Protein AF-A0A662GJH2-F1 (afdb_monomer_lite)

Radius of gyration: 16.01 Å; chains: 1; bounding box: 39×35×51 Å

Foldseek 3Di:
DDDDPPWDWDWDADPDDLRAIWIWTDDDPNPDIDIDGADFRFPLWDWDQAPNWIKIKWKGFQDSVPVVVCVVPDAQQVTIFIFIFTDDPRYTHTPDTDPATHPKTNKDWDADDNFKIKIKIKHQNPPPDDDPDRDIDIDIDIDGHD

Structure (mmCIF, N/CA/C/O backbone):
data_AF-A0A662GJH2-F1
#
_entry.id   AF-A0A662GJH2-F1
#
loop_
_atom_site.group_PDB
_atom_site.id
_atom_site.type_symbol
_atom_site.label_atom_id
_atom_site.label_alt_id
_atom_site.label_comp_id
_atom_site.label_asym_id
_atom_site.label_entity_id
_atom_site.label_seq_id
_atom_site.pdbx_PDB_ins_code
_atom_site.Cartn_x
_atom_site.Cartn_y
_atom_site.Cartn_z
_atom_site.occupancy
_atom_site.B_iso_or_equiv
_atom_site.auth_seq_id
_atom_site.auth_comp_id
_atom_site.auth_asym_id
_atom_site.auth_atom_id
_atom_site.pdbx_PDB_model_num
ATOM 1 N N . LEU A 1 1 ? -5.639 7.676 5.563 1.00 88.00 1 LEU A N 1
ATOM 2 C CA . LEU A 1 1 ? -6.007 7.800 6.995 1.00 88.00 1 LEU A CA 1
ATOM 3 C C . LEU A 1 1 ? -6.919 6.639 7.341 1.00 88.00 1 LEU A C 1
ATOM 5 O O . LEU A 1 1 ? -7.713 6.259 6.494 1.00 88.00 1 LEU A O 1
ATOM 9 N N . LEU A 1 2 ? -6.813 6.098 8.548 1.00 92.62 2 LEU A N 1
ATOM 10 C CA . LEU A 1 2 ? -7.772 5.162 9.120 1.00 92.62 2 LEU A CA 1
ATOM 11 C C . LEU A 1 2 ? -8.349 5.824 10.371 1.00 92.62 2 LEU A C 1
ATOM 13 O O . LEU A 1 2 ? -7.590 6.195 11.269 1.00 92.62 2 LEU A O 1
ATOM 17 N N . ILE A 1 3 ? -9.663 6.017 10.385 1.00 91.06 3 ILE A N 1
ATOM 18 C CA . ILE A 1 3 ? -10.392 6.693 11.459 1.00 91.06 3 ILE A CA 1
ATOM 19 C C . ILE A 1 3 ? -11.333 5.661 12.079 1.00 91.06 3 ILE A C 1
ATOM 21 O O . ILE A 1 3 ? -12.147 5.068 11.377 1.00 91.06 3 ILE A O 1
ATOM 25 N N . GLU A 1 4 ? -11.181 5.424 13.376 1.00 85.75 4 GLU A N 1
ATOM 26 C CA . GLU A 1 4 ? -11.970 4.479 14.165 1.00 85.75 4 GLU A CA 1
ATOM 27 C C . GLU A 1 4 ? -12.463 5.208 15.415 1.00 85.75 4 GLU A C 1
ATOM 29 O O . GLU A 1 4 ? -11.673 5.363 16.340 1.00 85.75 4 GLU A O 1
ATOM 34 N N . GLU A 1 5 ? -13.722 5.657 15.438 1.00 82.94 5 GLU A N 1
ATOM 35 C CA . GLU A 1 5 ? -14.327 6.420 16.550 1.00 82.94 5 GLU A CA 1
ATOM 36 C C . GLU A 1 5 ? -13.396 7.542 17.062 1.00 82.94 5 GLU A C 1
ATOM 38 O O . GLU A 1 5 ? -13.313 8.597 16.436 1.00 82.94 5 GLU A O 1
ATOM 43 N N . ASP A 1 6 ? -12.628 7.280 18.124 1.00 82.25 6 ASP A N 1
ATOM 44 C CA . ASP A 1 6 ? -11.712 8.228 18.772 1.00 82.25 6 ASP A CA 1
ATOM 45 C C . ASP A 1 6 ? -10.224 8.042 18.410 1.00 82.25 6 ASP A C 1
ATOM 47 O O . ASP A 1 6 ? -9.334 8.661 18.998 1.00 82.25 6 ASP A O 1
ATOM 51 N N . ARG A 1 7 ? -9.903 7.157 17.463 1.00 87.44 7 ARG A N 1
ATOM 52 C CA . ARG A 1 7 ? -8.529 6.833 17.057 1.00 87.44 7 ARG A CA 1
ATOM 53 C C . ARG A 1 7 ? -8.303 7.171 15.596 1.00 87.44 7 ARG A C 1
ATOM 55 O O . ARG A 1 7 ? -9.042 6.752 14.712 1.00 87.44 7 ARG A O 1
ATOM 62 N N . VAL A 1 8 ? -7.200 7.864 15.333 1.00 93.44 8 VAL A N 1
ATOM 63 C CA . VAL A 1 8 ? -6.746 8.164 13.975 1.00 93.44 8 VAL A CA 1
ATOM 64 C C . VAL A 1 8 ? -5.356 7.594 13.772 1.00 93.44 8 VAL A C 1
ATOM 66 O O . VAL A 1 8 ? -4.449 7.830 14.567 1.00 93.44 8 VAL A O 1
ATOM 69 N N . LYS A 1 9 ? -5.188 6.860 12.677 1.00 95.38 9 LYS A N 1
ATOM 70 C CA . LYS A 1 9 ? -3.895 6.393 12.181 1.00 95.38 9 LYS A CA 1
ATOM 71 C C . LYS A 1 9 ? -3.665 6.979 10.795 1.00 95.38 9 LYS A C 1
ATOM 73 O O . LYS A 1 9 ? -4.532 6.886 9.923 1.00 95.38 9 LYS A O 1
ATOM 78 N N . ALA A 1 10 ? -2.503 7.571 10.560 1.00 96.38 10 ALA A N 1
ATOM 79 C CA . ALA A 1 10 ? -2.086 7.964 9.219 1.00 96.38 10 ALA A CA 1
ATOM 80 C C . ALA A 1 10 ? -0.992 7.030 8.715 1.00 96.38 10 ALA A C 1
ATOM 82 O O . ALA A 1 10 ? -0.161 6.568 9.487 1.00 96.38 10 ALA A O 1
ATOM 83 N N . PHE A 1 11 ? -1.004 6.772 7.415 1.00 97.56 11 PHE A N 1
ATOM 84 C CA . PHE A 1 11 ? 0.004 5.975 6.735 1.00 97.56 11 PHE A CA 1
ATOM 85 C C . PHE A 1 11 ? 0.639 6.892 5.705 1.00 97.56 11 PHE A C 1
ATOM 87 O O . PHE A 1 1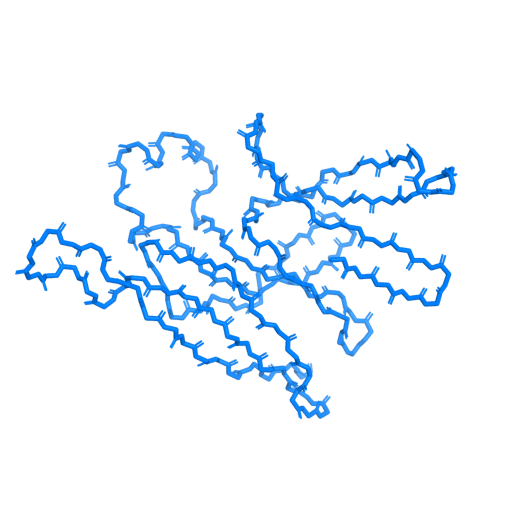1 ? -0.046 7.344 4.788 1.00 97.56 11 PHE A O 1
ATOM 94 N N . SER A 1 12 ? 1.901 7.249 5.918 1.00 96.88 12 SER A N 1
ATOM 95 C CA . SER A 1 12 ? 2.574 8.278 5.130 1.00 96.88 12 SER A CA 1
ATOM 96 C C . SER A 1 12 ? 3.708 7.684 4.320 1.00 96.88 12 SER A C 1
ATOM 98 O O . SER A 1 12 ? 4.633 7.091 4.878 1.00 96.88 12 SER A O 1
ATOM 100 N N . ARG A 1 13 ? 3.656 7.924 3.007 1.00 96.19 13 ARG A N 1
ATOM 101 C CA . ARG A 1 13 ? 4.803 7.770 2.110 1.00 96.19 13 ARG A CA 1
ATOM 102 C C . ARG A 1 13 ? 5.960 8.638 2.616 1.00 96.19 13 ARG A C 1
ATOM 104 O O . ARG A 1 13 ? 5.734 9.738 3.124 1.00 96.19 13 ARG A O 1
ATOM 111 N N . THR A 1 14 ? 7.180 8.152 2.437 1.00 93.69 14 THR A N 1
ATOM 112 C CA . THR A 1 14 ? 8.419 8.872 2.736 1.00 93.69 14 THR A CA 1
ATOM 113 C C . THR A 1 14 ? 9.294 8.942 1.485 1.00 93.69 14 THR A C 1
ATOM 115 O O . THR A 1 14 ? 9.425 7.981 0.726 1.00 93.69 14 THR A O 1
ATOM 118 N N . GLU A 1 15 ? 9.872 10.118 1.246 1.00 88.88 15 GLU A N 1
ATOM 119 C CA . GLU A 1 15 ? 10.737 10.393 0.087 1.00 88.88 15 GLU A CA 1
ATOM 120 C C . GLU A 1 15 ? 12.215 10.512 0.459 1.00 88.88 15 GLU A C 1
ATOM 122 O O . GLU A 1 15 ? 13.058 10.709 -0.408 1.00 88.88 15 GLU A O 1
ATOM 127 N N . THR A 1 16 ? 12.530 10.381 1.745 1.00 83.69 16 THR A N 1
ATOM 128 C CA . THR A 1 16 ? 13.875 10.526 2.295 1.00 83.69 16 THR A CA 1
ATOM 129 C C . THR A 1 16 ? 14.239 9.312 3.149 1.00 83.69 16 THR A C 1
ATOM 131 O O . THR A 1 16 ? 13.369 8.552 3.585 1.00 83.69 16 THR A O 1
ATOM 134 N N . GLY A 1 17 ? 15.539 9.123 3.387 1.00 87.88 17 GLY A N 1
ATOM 135 C CA . GLY A 1 17 ? 16.053 8.002 4.175 1.00 87.88 17 GLY A CA 1
ATOM 136 C C . GLY A 1 17 ? 15.738 6.649 3.533 1.00 87.88 17 GLY A C 1
ATOM 137 O O . GLY A 1 17 ? 15.813 6.492 2.320 1.00 87.88 17 GLY A O 1
ATOM 138 N N . ASN A 1 18 ? 15.350 5.666 4.346 1.00 89.56 18 ASN A N 1
ATOM 139 C CA . ASN A 1 18 ? 15.051 4.308 3.874 1.00 89.56 18 ASN A CA 1
ATOM 140 C C . ASN A 1 18 ? 13.689 4.159 3.162 1.00 89.56 18 ASN A C 1
ATOM 142 O O . ASN A 1 18 ? 13.345 3.052 2.755 1.00 89.56 18 ASN A O 1
ATOM 146 N N . ARG A 1 19 ? 12.912 5.247 3.031 1.00 92.69 19 ARG A N 1
ATOM 147 C CA . ARG A 1 19 ? 11.604 5.325 2.348 1.00 92.69 19 ARG A CA 1
ATOM 148 C C . ARG A 1 19 ? 10.527 4.345 2.823 1.00 92.69 19 ARG A C 1
ATOM 150 O O . ARG A 1 19 ? 9.505 4.159 2.155 1.00 92.69 19 ARG A O 1
ATOM 157 N N . LYS A 1 20 ? 10.719 3.727 3.986 1.00 95.88 20 LYS A N 1
ATOM 158 C CA . LYS A 1 20 ? 9.722 2.836 4.570 1.00 95.88 20 LYS A CA 1
ATOM 159 C C . LYS A 1 20 ? 8.485 3.612 5.003 1.00 95.88 20 LYS A C 1
ATOM 161 O O . LYS A 1 20 ? 8.555 4.780 5.400 1.00 95.88 20 LYS A O 1
ATOM 166 N N . LEU A 1 21 ? 7.338 2.945 4.914 1.00 97.88 21 LEU A N 1
ATOM 167 C CA . LEU A 1 21 ? 6.052 3.530 5.267 1.00 97.88 21 LEU A CA 1
ATOM 168 C C . LEU A 1 21 ? 6.035 3.927 6.750 1.00 97.88 21 LEU A C 1
ATOM 170 O O . LEU A 1 21 ? 6.431 3.145 7.616 1.00 97.88 21 LEU A O 1
ATOM 174 N N . LEU A 1 22 ? 5.533 5.126 7.048 1.00 97.94 22 LEU A N 1
ATOM 175 C CA . LEU A 1 22 ? 5.334 5.571 8.425 1.00 97.94 22 LEU A CA 1
ATOM 176 C C . LEU A 1 22 ? 3.890 5.363 8.862 1.00 97.94 22 LEU A C 1
ATOM 178 O O . LEU A 1 22 ? 2.965 5.826 8.194 1.00 97.94 22 LEU A O 1
ATOM 182 N N . LEU A 1 23 ? 3.713 4.753 10.030 1.00 97.56 23 LEU A N 1
ATOM 183 C CA . LEU A 1 23 ? 2.477 4.790 10.798 1.00 97.56 23 LEU A CA 1
ATOM 184 C C . LEU A 1 23 ? 2.532 5.971 11.770 1.00 97.56 23 LEU A C 1
ATOM 186 O O . LEU A 1 23 ? 3.388 6.022 12.654 1.00 97.56 23 LEU A O 1
ATOM 190 N N . LEU A 1 24 ? 1.611 6.917 11.613 1.00 96.75 24 LEU A N 1
ATOM 191 C CA . LEU A 1 24 ? 1.507 8.103 12.454 1.00 96.75 24 LEU A CA 1
ATOM 192 C C . LEU A 1 24 ? 0.280 8.008 13.361 1.00 96.75 24 LEU A C 1
ATOM 194 O O . LEU A 1 24 ? -0.805 7.644 12.908 1.00 96.75 24 LEU A O 1
ATOM 198 N N . SER A 1 25 ? 0.442 8.377 14.629 1.00 94.88 25 SER A N 1
ATOM 199 C CA . SER A 1 25 ? -0.653 8.502 15.602 1.00 94.88 25 SER A CA 1
ATOM 200 C C . SER A 1 25 ? -0.623 9.888 16.256 1.00 94.88 25 SER A C 1
ATOM 202 O O . SER A 1 25 ? 0.456 10.323 16.674 1.00 94.88 25 SER A O 1
ATOM 204 N N . PRO A 1 26 ? -1.758 10.598 16.362 1.00 93.50 26 PRO A N 1
ATOM 205 C CA . PRO A 1 26 ? -1.796 11.917 16.980 1.00 93.50 26 PRO A CA 1
ATOM 206 C C . PRO A 1 26 ? -1.615 11.797 18.499 1.00 93.50 26 PRO A C 1
ATOM 208 O O . PRO A 1 26 ? -2.076 10.833 19.108 1.00 93.50 26 PRO A O 1
ATOM 211 N N . VAL A 1 27 ? -0.963 12.780 19.125 1.00 87.88 27 VAL A N 1
ATOM 212 C CA . VAL A 1 27 ? -0.777 12.810 20.593 1.00 87.88 27 VAL A CA 1
ATOM 213 C C . VAL A 1 27 ? -1.295 14.069 21.278 1.00 87.88 27 VAL A C 1
ATOM 215 O O . VAL A 1 27 ? -1.593 14.029 22.466 1.00 87.88 27 VAL A O 1
ATOM 218 N N . LYS A 1 28 ? -1.439 15.183 20.554 1.00 82.81 28 LYS A N 1
ATOM 219 C CA . LYS A 1 28 ? -1.851 16.472 21.133 1.00 82.81 28 LYS A CA 1
ATOM 220 C C . LYS A 1 28 ? -2.857 17.179 20.234 1.00 82.81 28 LYS A C 1
ATOM 222 O O . LYS A 1 28 ? -2.498 18.110 19.517 1.00 82.81 28 LYS A O 1
ATOM 227 N N . ASN A 1 29 ? -4.103 16.699 20.224 1.00 84.69 29 ASN A N 1
ATOM 228 C CA . ASN A 1 29 ? -5.196 17.238 19.397 1.00 84.69 29 ASN A CA 1
ATOM 229 C C . ASN A 1 29 ? -4.767 17.465 17.936 1.00 84.69 29 ASN A C 1
ATOM 231 O O . ASN A 1 29 ? -4.933 18.555 17.397 1.00 84.69 29 ASN A O 1
ATOM 235 N N . PHE A 1 30 ? -4.133 16.454 17.330 1.00 87.69 30 PHE A N 1
ATOM 236 C CA . PHE A 1 30 ? -3.612 16.479 15.953 1.00 87.69 30 PHE A CA 1
ATOM 237 C C . PHE A 1 30 ? -2.479 17.482 15.656 1.00 87.69 30 PHE A C 1
ATOM 239 O O . PHE A 1 30 ? -2.034 17.558 14.512 1.00 87.69 30 PHE A O 1
ATOM 246 N N . LYS A 1 31 ? -1.960 18.209 16.656 1.00 88.69 31 LYS A N 1
ATOM 247 C CA . LYS A 1 31 ? -0.827 19.143 16.487 1.00 88.69 31 LYS A CA 1
ATOM 248 C C . LYS A 1 31 ? 0.536 18.460 16.503 1.00 88.69 31 LYS A C 1
ATOM 250 O O . LYS A 1 31 ? 1.487 18.963 15.921 1.00 88.69 31 LYS A O 1
ATOM 255 N N . GLU A 1 32 ? 0.626 17.325 17.180 1.00 93.44 32 GLU A N 1
ATOM 256 C CA . GLU A 1 32 ? 1.843 16.528 17.303 1.00 93.44 32 GLU A CA 1
ATOM 257 C C . GLU A 1 32 ? 1.508 15.075 16.967 1.00 93.44 32 GLU A C 1
ATOM 259 O O . GLU A 1 32 ? 0.431 14.579 17.326 1.00 93.44 32 GLU A O 1
ATOM 264 N N . TRP A 1 33 ? 2.435 14.403 16.287 1.00 94.75 33 TRP A N 1
ATOM 265 C CA . TRP A 1 33 ? 2.272 13.036 15.808 1.00 94.75 33 TRP A CA 1
ATOM 266 C C . TRP A 1 33 ? 3.473 12.194 16.221 1.00 94.75 33 TRP A C 1
ATOM 268 O O . TRP A 1 33 ? 4.619 12.568 15.983 1.00 94.75 33 TRP A O 1
ATOM 278 N N . LYS A 1 34 ? 3.207 11.032 16.818 1.00 95.75 34 LYS A N 1
ATOM 279 C CA . LYS A 1 34 ? 4.210 9.978 16.967 1.00 95.75 34 LYS A CA 1
ATOM 280 C C . LYS A 1 34 ? 4.328 9.243 15.642 1.00 95.75 34 LYS A C 1
ATOM 282 O O . LYS A 1 34 ? 3.306 8.847 15.085 1.00 95.75 34 LYS A O 1
ATOM 287 N N . ALA A 1 35 ? 5.555 9.049 15.175 1.00 95.69 35 ALA A N 1
ATOM 288 C CA . ALA A 1 35 ? 5.855 8.310 13.959 1.00 95.69 35 ALA A CA 1
ATOM 289 C C . ALA A 1 35 ? 6.507 6.968 14.290 1.00 95.69 35 ALA A C 1
ATOM 291 O O . ALA A 1 35 ? 7.363 6.881 15.171 1.00 95.69 35 ALA A O 1
ATOM 292 N N . MET A 1 36 ? 6.108 5.932 13.563 1.00 95.88 36 MET A N 1
ATOM 293 C CA . MET A 1 36 ? 6.684 4.601 13.651 1.00 95.88 36 MET A CA 1
ATOM 294 C C . MET A 1 36 ? 6.976 4.083 12.249 1.00 95.88 36 MET A C 1
ATOM 296 O O . MET A 1 36 ? 6.087 4.039 11.403 1.00 95.88 36 MET A O 1
ATOM 300 N N . GLU A 1 37 ? 8.215 3.666 12.019 1.00 97.06 37 GLU A N 1
ATOM 301 C CA . GLU A 1 37 ? 8.607 2.991 10.785 1.00 97.06 37 GLU A CA 1
ATOM 302 C C . GLU A 1 37 ? 8.048 1.562 10.741 1.00 97.06 37 GLU A C 1
ATOM 304 O O . GLU A 1 37 ? 8.189 0.802 11.712 1.00 97.06 37 GLU A O 1
ATOM 309 N N . LEU A 1 38 ? 7.444 1.216 9.602 1.00 97.88 38 LEU A N 1
ATOM 310 C CA . LEU A 1 38 ? 6.978 -0.127 9.257 1.00 97.88 38 LEU A CA 1
ATOM 311 C C . LEU A 1 38 ? 8.012 -0.878 8.408 1.00 97.88 38 LEU A C 1
ATOM 313 O O . LEU A 1 38 ? 8.983 -0.304 7.930 1.00 97.88 38 LEU A O 1
ATOM 317 N N . SER A 1 39 ? 7.822 -2.181 8.212 1.00 96.94 39 SER A N 1
ATOM 318 C CA . SER A 1 39 ? 8.864 -3.037 7.632 1.00 96.94 39 SER A CA 1
ATOM 319 C C . SER A 1 39 ? 9.139 -2.850 6.134 1.00 96.94 39 SER A C 1
ATOM 321 O O . SER A 1 39 ? 10.172 -3.337 5.684 1.00 96.94 39 SER A O 1
ATOM 323 N N . ARG A 1 40 ? 8.262 -2.177 5.372 1.00 96.81 40 ARG A N 1
ATOM 324 C CA . ARG A 1 40 ? 8.304 -2.131 3.895 1.00 96.81 40 ARG A CA 1
ATOM 325 C C . ARG A 1 40 ? 8.196 -0.720 3.331 1.00 96.81 40 ARG A C 1
ATOM 327 O O . ARG A 1 40 ? 7.575 0.163 3.936 1.00 96.81 40 ARG A O 1
ATOM 334 N N . ILE A 1 41 ? 8.742 -0.532 2.132 1.00 96.56 41 ILE A N 1
ATOM 335 C CA . ILE A 1 41 ? 8.493 0.655 1.309 1.00 96.56 41 ILE A CA 1
ATOM 336 C C . ILE A 1 41 ? 7.121 0.506 0.653 1.00 96.56 41 ILE A C 1
ATOM 338 O O . ILE A 1 41 ? 6.934 -0.349 -0.207 1.00 96.56 41 ILE A O 1
ATOM 342 N N . ILE A 1 42 ? 6.172 1.366 1.032 1.00 97.56 42 ILE A N 1
ATOM 343 C CA . ILE A 1 42 ? 4.859 1.459 0.382 1.00 97.56 42 ILE A CA 1
ATOM 344 C C . ILE A 1 42 ? 4.620 2.903 -0.049 1.00 97.56 42 ILE A C 1
ATOM 346 O O . ILE A 1 42 ? 4.589 3.824 0.771 1.00 97.56 42 ILE A O 1
ATOM 350 N N . GLN A 1 43 ? 4.430 3.107 -1.347 1.00 95.88 43 GLN A N 1
ATOM 351 C CA . GLN A 1 43 ? 4.159 4.407 -1.946 1.00 95.88 43 GLN A CA 1
ATOM 352 C C . GLN A 1 43 ? 2.697 4.524 -2.368 1.00 95.88 43 GLN A C 1
ATOM 354 O O . GLN A 1 43 ? 2.089 3.548 -2.793 1.00 95.88 43 GLN A O 1
ATOM 359 N N . GLY A 1 44 ? 2.145 5.736 -2.254 1.00 96.50 44 GLY A N 1
ATOM 360 C CA . GLY A 1 44 ? 0.722 5.993 -2.499 1.00 96.50 44 GLY A CA 1
ATOM 361 C C . GLY A 1 44 ? -0.192 5.113 -1.637 1.00 96.50 44 GLY A C 1
ATOM 362 O O . GLY A 1 44 ? -1.031 4.422 -2.202 1.00 96.50 44 GLY A O 1
ATOM 363 N N . PRO A 1 45 ? -0.009 5.065 -0.301 1.00 97.81 45 PRO A N 1
ATOM 364 C CA . PRO A 1 45 ? -0.699 4.091 0.529 1.00 97.81 45 PRO A CA 1
ATOM 365 C C . PRO A 1 45 ? -2.211 4.349 0.598 1.00 97.81 45 PRO A C 1
ATOM 367 O O . PRO A 1 45 ? -2.645 5.454 0.930 1.00 97.81 45 PRO A O 1
ATOM 370 N N . ALA A 1 46 ? -2.999 3.296 0.402 1.00 98.06 46 ALA A N 1
ATOM 371 C CA . ALA A 1 46 ? -4.406 3.226 0.783 1.00 98.06 46 ALA A CA 1
ATOM 372 C C . ALA A 1 46 ? -4.593 2.196 1.894 1.00 98.06 46 ALA A C 1
ATOM 374 O O . ALA A 1 46 ? -3.806 1.262 2.024 1.00 98.06 46 ALA A O 1
ATOM 375 N N . VAL A 1 47 ? -5.603 2.387 2.741 1.00 97.81 47 VAL A N 1
ATOM 376 C CA . VAL A 1 47 ? -5.780 1.562 3.940 1.00 97.81 47 VAL A CA 1
ATOM 377 C C . VAL A 1 47 ? -7.249 1.277 4.171 1.00 97.81 47 VAL A C 1
ATOM 379 O O . VAL A 1 47 ? -8.075 2.182 4.082 1.00 97.81 47 VAL A O 1
ATOM 382 N N . ILE A 1 48 ? -7.552 0.033 4.528 1.00 97.06 48 ILE A N 1
ATOM 383 C CA . ILE A 1 48 ? -8.885 -0.403 4.936 1.00 97.06 48 ILE A CA 1
ATOM 384 C C . ILE A 1 48 ? -8.775 -1.325 6.149 1.00 97.06 48 ILE A C 1
ATOM 386 O O . ILE A 1 48 ? -7.846 -2.125 6.255 1.00 97.06 48 ILE A O 1
ATOM 390 N N . LYS A 1 49 ? -9.732 -1.222 7.075 1.00 96.31 49 LYS A N 1
ATOM 391 C CA . LYS A 1 49 ? -9.940 -2.254 8.093 1.00 96.31 49 LYS A CA 1
ATOM 392 C C . LYS A 1 49 ? -10.995 -3.230 7.589 1.00 96.31 49 LYS A C 1
ATOM 394 O O . LYS A 1 49 ? -12.106 -2.815 7.267 1.00 96.31 49 LYS A O 1
ATOM 399 N N . PHE A 1 50 ? -10.661 -4.512 7.535 1.00 96.50 50 PHE A N 1
ATOM 400 C CA . PHE A 1 50 ? -11.550 -5.558 7.041 1.00 96.50 50 PHE A CA 1
ATOM 401 C C . PHE A 1 50 ? -11.389 -6.822 7.887 1.00 96.50 50 PHE A C 1
ATOM 403 O O . PHE A 1 50 ? -10.274 -7.183 8.244 1.00 96.50 50 PHE A O 1
ATOM 410 N N . LYS A 1 51 ? -12.502 -7.459 8.277 1.00 95.06 51 LYS A N 1
ATOM 411 C CA . LYS A 1 51 ? -12.509 -8.645 9.162 1.00 95.06 51 LYS A CA 1
ATOM 412 C C . LYS A 1 51 ? -11.617 -8.517 10.418 1.00 95.06 51 LYS A C 1
ATOM 414 O O . LYS A 1 51 ? -10.999 -9.472 10.864 1.00 95.06 51 LYS A O 1
ATOM 419 N N . GLY A 1 52 ? -11.555 -7.318 11.004 1.00 94.50 52 GLY A N 1
ATOM 420 C CA . GLY A 1 52 ? -10.763 -7.038 12.211 1.00 94.50 52 GLY A CA 1
ATOM 421 C C . GLY A 1 52 ? -9.294 -6.678 11.959 1.00 94.50 52 GLY A C 1
ATOM 422 O O . GLY A 1 52 ? -8.680 -6.071 12.834 1.00 94.50 52 GLY A O 1
ATOM 423 N N . ASP A 1 53 ? -8.773 -6.936 10.761 1.00 96.44 53 ASP A N 1
ATOM 424 C CA . ASP A 1 53 ? -7.390 -6.665 10.375 1.00 96.44 53 ASP A CA 1
ATOM 425 C C . ASP A 1 53 ? -7.235 -5.370 9.572 1.00 96.44 53 ASP A C 1
ATOM 427 O O . ASP A 1 53 ? -8.179 -4.877 8.950 1.00 96.44 53 ASP A O 1
ATOM 431 N N . ILE A 1 54 ? -6.027 -4.803 9.599 1.00 97.56 54 ILE A N 1
ATOM 432 C CA . ILE A 1 54 ? -5.665 -3.618 8.814 1.00 97.56 54 ILE A CA 1
ATOM 433 C C . ILE A 1 54 ? -4.925 -4.073 7.561 1.00 97.56 54 ILE A C 1
ATOM 435 O O . ILE A 1 54 ? -3.855 -4.677 7.651 1.00 97.56 54 ILE A O 1
ATOM 439 N N . TYR A 1 55 ? -5.476 -3.710 6.409 1.00 98.00 55 TYR A N 1
ATOM 440 C CA . TYR A 1 55 ? -4.867 -3.922 5.107 1.00 98.00 55 TYR A CA 1
ATOM 441 C C . TYR A 1 55 ? -4.314 -2.607 4.579 1.00 98.00 55 TYR A C 1
ATOM 443 O O . TYR A 1 55 ? -4.997 -1.581 4.593 1.00 98.00 55 TYR A O 1
ATOM 451 N N . VAL A 1 56 ? -3.073 -2.649 4.114 1.00 98.56 56 VAL A N 1
ATOM 452 C CA . VAL A 1 56 ? -2.360 -1.527 3.509 1.00 98.56 56 VAL A CA 1
ATOM 453 C C . VAL A 1 56 ? -2.074 -1.890 2.063 1.00 98.56 56 VAL A C 1
ATOM 455 O O . VAL A 1 56 ? -1.531 -2.951 1.779 1.00 98.56 56 VAL A O 1
ATOM 458 N N . LEU A 1 57 ? -2.451 -1.013 1.146 1.00 98.56 57 LEU A N 1
ATOM 459 C CA . LEU A 1 57 ? -2.263 -1.180 -0.283 1.00 98.56 57 LEU A CA 1
ATOM 460 C C . LEU A 1 57 ? -1.366 -0.067 -0.805 1.00 98.56 57 LEU A C 1
ATOM 462 O O . LEU A 1 57 ? -1.384 1.038 -0.269 1.00 98.56 57 LEU A O 1
ATOM 466 N N . GLY A 1 58 ? -0.610 -0.331 -1.860 1.00 98.31 58 GLY A N 1
ATOM 467 C CA . GLY A 1 58 ? 0.195 0.692 -2.524 1.00 98.31 58 GLY A CA 1
ATOM 468 C C . GLY A 1 58 ? 1.272 0.090 -3.406 1.00 98.31 58 GLY A C 1
ATOM 469 O O . GLY A 1 58 ? 1.372 -1.133 -3.531 1.00 98.31 58 GLY A O 1
ATOM 470 N N . ARG A 1 59 ? 2.093 0.960 -4.001 1.00 97.56 59 ARG A N 1
ATOM 471 C CA . ARG A 1 59 ? 3.282 0.524 -4.731 1.00 97.56 59 ARG A CA 1
ATOM 472 C C . ARG A 1 59 ? 4.351 0.040 -3.759 1.00 97.56 59 ARG A C 1
ATOM 474 O O . ARG A 1 59 ? 4.744 0.791 -2.870 1.00 97.56 59 ARG A O 1
ATOM 481 N N . PHE A 1 60 ? 4.871 -1.152 -3.994 1.00 96.81 60 PHE A N 1
ATOM 482 C CA . PHE A 1 60 ? 6.045 -1.709 -3.340 1.00 96.81 60 PHE A CA 1
ATOM 483 C C . PHE A 1 60 ? 7.092 -2.108 -4.385 1.00 96.81 60 PHE A C 1
ATOM 485 O O . PHE A 1 60 ? 6.831 -2.080 -5.592 1.00 96.81 60 PHE A O 1
ATOM 492 N N . TYR A 1 61 ? 8.279 -2.475 -3.910 1.00 94.62 61 TYR A N 1
ATOM 493 C CA . TYR A 1 61 ? 9.345 -3.010 -4.747 1.00 94.62 61 TYR A CA 1
ATOM 494 C C . TYR A 1 61 ? 9.569 -4.482 -4.396 1.00 94.62 61 TYR A C 1
ATOM 496 O O . TYR A 1 61 ? 9.667 -4.831 -3.218 1.00 94.62 61 TYR A O 1
ATOM 504 N N . THR A 1 62 ? 9.633 -5.357 -5.399 1.00 92.88 62 THR A N 1
ATOM 505 C CA . THR A 1 62 ? 9.872 -6.800 -5.196 1.00 92.88 62 THR A CA 1
ATOM 506 C C . THR A 1 62 ? 11.276 -7.076 -4.653 1.00 92.88 62 THR A C 1
ATOM 508 O O . THR A 1 62 ? 11.489 -8.082 -3.981 1.00 92.88 62 THR A O 1
ATOM 511 N N . VAL A 1 63 ? 12.208 -6.141 -4.869 1.00 86.81 63 VAL A N 1
ATOM 512 C CA . VAL A 1 63 ? 13.542 -6.097 -4.262 1.00 86.81 63 VAL A CA 1
ATOM 513 C C . VAL A 1 63 ? 13.713 -4.743 -3.568 1.00 86.81 63 VAL A C 1
ATOM 515 O O . VAL A 1 63 ? 13.806 -3.710 -4.231 1.00 86.81 63 VAL A O 1
ATOM 518 N N . GLU A 1 64 ? 13.723 -4.737 -2.232 1.00 81.44 64 GLU A N 1
ATOM 519 C CA . GLU A 1 64 ? 13.890 -3.510 -1.428 1.00 81.44 64 GLU A CA 1
ATOM 520 C C . GLU A 1 64 ? 15.341 -3.260 -0.993 1.00 81.44 64 GLU A C 1
ATOM 522 O O . GLU A 1 64 ? 15.707 -2.122 -0.687 1.00 81.44 64 GLU A O 1
ATOM 527 N N . GLU A 1 65 ? 16.181 -4.297 -0.991 1.00 83.75 65 GLU A N 1
ATOM 528 C CA . GLU A 1 65 ? 17.628 -4.143 -0.826 1.00 83.75 65 GLU A CA 1
ATOM 529 C C . GLU A 1 65 ? 18.173 -3.272 -1.957 1.00 83.75 65 GLU A C 1
ATOM 531 O O . GLU A 1 65 ? 17.811 -3.460 -3.119 1.00 83.75 65 GLU A O 1
ATOM 536 N N . ASP A 1 66 ? 19.001 -2.286 -1.614 1.00 86.06 66 ASP A N 1
ATOM 537 C CA . ASP A 1 66 ? 19.551 -1.318 -2.564 1.00 86.06 66 ASP A CA 1
ATOM 538 C C . ASP A 1 66 ? 18.491 -0.690 -3.493 1.00 86.06 66 ASP A C 1
ATOM 540 O O . ASP A 1 66 ? 18.746 -0.459 -4.677 1.00 86.06 66 ASP A O 1
ATOM 544 N N . TRP A 1 67 ? 17.282 -0.402 -2.984 1.00 82.31 67 TRP A N 1
ATOM 545 C CA . TRP A 1 67 ? 16.176 0.131 -3.797 1.00 82.31 67 TRP A CA 1
ATOM 546 C C . TRP A 1 67 ? 16.579 1.367 -4.629 1.00 82.31 67 TRP A C 1
ATOM 548 O O . TRP A 1 67 ? 16.119 1.516 -5.760 1.00 82.31 67 TRP A O 1
ATOM 558 N N . GLU A 1 68 ? 17.466 2.229 -4.108 1.00 85.44 68 GLU A N 1
ATOM 559 C CA . GLU A 1 68 ? 18.001 3.407 -4.816 1.00 85.44 68 GLU A CA 1
ATOM 560 C C . GLU A 1 68 ? 18.804 3.036 -6.058 1.00 85.44 68 GLU A C 1
ATOM 562 O O . GLU A 1 68 ? 18.733 3.711 -7.086 1.00 85.44 68 GLU A O 1
ATOM 567 N N . LYS A 1 69 ? 19.586 1.965 -5.957 1.00 88.19 69 LYS A N 1
ATOM 568 C CA . LYS A 1 69 ? 20.351 1.431 -7.074 1.00 88.19 69 LYS A CA 1
ATOM 569 C C . LYS A 1 69 ? 19.404 0.778 -8.073 1.00 88.19 69 LYS A C 1
ATOM 571 O O . LYS A 1 69 ? 19.450 1.102 -9.255 1.00 88.19 69 LYS A O 1
ATOM 576 N N . ASN A 1 70 ? 18.483 -0.059 -7.589 1.00 86.31 70 ASN A N 1
ATOM 577 C CA . ASN A 1 70 ? 17.511 -0.742 -8.441 1.00 86.31 70 ASN A CA 1
ATOM 578 C C . ASN A 1 70 ? 16.660 0.246 -9.255 1.00 86.31 70 ASN A C 1
ATOM 580 O O . ASN A 1 70 ? 16.504 0.039 -10.450 1.00 86.31 70 ASN A O 1
ATOM 584 N N . ILE A 1 71 ? 16.186 1.354 -8.672 1.00 84.94 71 ILE A N 1
ATOM 585 C CA . ILE A 1 71 ? 15.398 2.359 -9.414 1.00 84.94 71 ILE A CA 1
ATOM 586 C C . ILE A 1 71 ? 16.194 3.153 -10.450 1.00 84.94 71 ILE A C 1
ATOM 588 O O . ILE A 1 71 ? 15.602 3.717 -11.366 1.00 84.94 71 ILE A O 1
ATOM 592 N N . ARG A 1 72 ? 17.522 3.214 -10.317 1.00 86.88 72 ARG A N 1
ATOM 593 C CA . ARG A 1 72 ? 18.399 3.866 -11.298 1.00 86.88 72 ARG A CA 1
ATOM 594 C C . ARG A 1 72 ? 18.819 2.924 -12.418 1.00 86.88 72 ARG A C 1
ATOM 596 O O . ARG A 1 72 ? 19.016 3.377 -13.538 1.00 86.88 72 ARG A O 1
ATOM 603 N N . GLU A 1 73 ? 18.998 1.646 -12.101 1.00 89.56 73 GLU A N 1
ATOM 604 C CA . GLU A 1 73 ? 19.616 0.672 -13.004 1.00 89.56 73 GLU A CA 1
ATOM 605 C C . GLU A 1 73 ? 18.610 -0.257 -13.688 1.00 89.56 73 GLU A C 1
ATOM 607 O O . GLU A 1 73 ? 18.926 -0.813 -14.738 1.00 89.56 73 GLU A O 1
ATOM 612 N N . LYS A 1 74 ? 17.415 -0.446 -13.117 1.00 86.56 74 LYS A N 1
ATOM 613 C CA . LYS A 1 74 ? 16.408 -1.385 -13.624 1.00 86.56 74 LYS A CA 1
ATOM 614 C C . LYS A 1 74 ? 15.144 -0.655 -14.081 1.00 86.56 74 LYS A C 1
ATOM 616 O O . LYS A 1 74 ? 14.708 0.289 -13.415 1.00 86.56 74 LYS A O 1
ATOM 621 N N . PRO A 1 75 ? 14.501 -1.106 -15.170 1.00 88.75 75 PRO A N 1
ATOM 622 C CA . PRO A 1 75 ? 13.158 -0.667 -15.524 1.00 88.75 75 PRO A CA 1
ATOM 623 C C . PRO A 1 75 ? 12.177 -0.893 -14.368 1.00 88.75 75 PRO A C 1
ATOM 625 O O . PRO A 1 75 ? 12.127 -1.978 -13.792 1.00 88.75 75 PRO A O 1
ATOM 628 N N . LEU A 1 76 ? 11.336 0.100 -14.051 1.00 88.94 76 LEU A N 1
ATOM 629 C CA . LEU A 1 76 ? 10.274 -0.056 -13.040 1.00 88.94 76 LEU A CA 1
ATOM 630 C C . LEU A 1 76 ? 9.336 -1.232 -13.356 1.00 88.94 76 LEU A C 1
ATOM 632 O O . LEU A 1 76 ? 8.766 -1.827 -12.443 1.00 88.94 76 LEU A O 1
ATOM 636 N N . LEU A 1 77 ? 9.198 -1.589 -14.636 1.00 90.06 77 LEU A N 1
ATOM 637 C CA . LEU A 1 77 ? 8.446 -2.759 -15.085 1.00 90.06 77 LEU A CA 1
ATOM 638 C C . LEU A 1 77 ? 8.902 -4.053 -14.410 1.00 90.06 77 LEU A C 1
ATOM 640 O O . LEU A 1 77 ? 8.072 -4.905 -14.102 1.00 90.06 77 LEU A O 1
ATOM 644 N N . ASP A 1 78 ? 10.183 -4.172 -14.087 1.00 89.50 78 ASP A N 1
ATOM 645 C CA . ASP A 1 78 ? 10.745 -5.432 -13.614 1.00 89.50 78 ASP A CA 1
ATOM 646 C C . ASP A 1 78 ? 10.499 -5.658 -12.123 1.00 89.50 78 ASP A C 1
ATOM 648 O O . ASP A 1 78 ? 10.446 -6.801 -11.673 1.00 89.50 78 ASP A O 1
ATOM 652 N N . PHE A 1 79 ? 10.343 -4.585 -11.339 1.00 92.69 79 PHE A N 1
ATOM 653 C CA . PHE A 1 79 ? 10.382 -4.708 -9.879 1.00 92.69 79 PHE A CA 1
ATOM 654 C C . PHE A 1 79 ? 9.440 -3.783 -9.099 1.00 92.69 79 PHE A C 1
ATOM 656 O O . PHE A 1 79 ? 9.281 -3.986 -7.897 1.00 92.69 79 PHE A O 1
ATOM 663 N N . ALA A 1 80 ? 8.795 -2.793 -9.723 1.00 94.75 80 ALA A N 1
ATOM 664 C CA . ALA A 1 80 ? 7.744 -2.011 -9.075 1.00 94.75 80 ALA A CA 1
ATOM 665 C C . ALA A 1 80 ? 6.382 -2.679 -9.281 1.00 94.75 80 ALA A C 1
ATOM 667 O O . ALA A 1 80 ? 6.017 -3.033 -10.402 1.00 94.75 80 ALA A O 1
ATOM 668 N N . ARG A 1 81 ? 5.624 -2.852 -8.199 1.00 97.19 81 ARG A N 1
ATOM 669 C CA . ARG A 1 81 ? 4.316 -3.520 -8.205 1.00 97.19 81 ARG A CA 1
ATOM 670 C C . ARG A 1 81 ? 3.342 -2.792 -7.305 1.00 97.19 81 ARG A C 1
ATOM 672 O O . ARG A 1 81 ? 3.754 -2.192 -6.320 1.00 97.19 81 ARG A O 1
ATOM 679 N N . THR A 1 82 ? 2.051 -2.884 -7.593 1.00 98.44 82 THR A N 1
ATOM 680 C CA . THR A 1 82 ? 0.989 -2.563 -6.632 1.00 98.44 82 THR A CA 1
ATOM 681 C C . THR A 1 82 ? 0.567 -3.846 -5.923 1.00 98.44 82 THR A C 1
ATOM 683 O O . THR A 1 82 ? 0.498 -4.905 -6.543 1.00 98.44 82 THR A O 1
ATOM 686 N N . GLY A 1 83 ? 0.310 -3.780 -4.619 1.00 98.06 83 GLY A N 1
ATOM 687 C CA . GLY A 1 83 ? -0.111 -4.956 -3.861 1.00 98.06 83 GLY A CA 1
ATOM 688 C C . GLY A 1 83 ? -0.916 -4.628 -2.614 1.00 98.06 83 GLY A C 1
ATOM 689 O O . GLY A 1 83 ? -1.054 -3.465 -2.227 1.00 98.06 83 GLY A O 1
ATOM 690 N N . CYS A 1 84 ? -1.429 -5.684 -1.987 1.00 98.31 84 CYS A N 1
ATOM 691 C CA . CYS A 1 84 ? -2.145 -5.665 -0.719 1.00 98.31 84 CYS A CA 1
ATOM 692 C C . CYS A 1 84 ? -1.316 -6.358 0.363 1.00 98.31 84 CYS A C 1
ATOM 694 O O . CYS A 1 84 ? -0.823 -7.470 0.167 1.00 98.31 84 CYS A O 1
ATOM 696 N N . PHE A 1 85 ? -1.204 -5.715 1.519 1.00 98.56 85 PHE A N 1
ATOM 697 C CA . PHE A 1 85 ? -0.454 -6.185 2.672 1.00 98.56 85 PHE A CA 1
ATOM 698 C C . PHE A 1 85 ? -1.350 -6.223 3.896 1.00 98.56 85 PHE A C 1
ATOM 700 O O . PHE A 1 85 ? -2.140 -5.307 4.111 1.00 98.56 85 PHE A O 1
ATOM 707 N N . ILE A 1 86 ? -1.169 -7.226 4.746 1.00 98.25 86 ILE A N 1
ATOM 708 C CA . ILE A 1 86 ? -1.730 -7.229 6.093 1.00 98.25 86 ILE A CA 1
ATOM 709 C C . ILE A 1 86 ? -0.706 -6.644 7.069 1.00 98.25 86 ILE A C 1
ATOM 711 O O . ILE A 1 86 ? 0.474 -7.005 7.038 1.00 98.25 86 ILE A O 1
ATOM 715 N N . LEU A 1 87 ? -1.147 -5.729 7.933 1.00 98.31 87 LEU A N 1
ATOM 716 C CA . LEU A 1 87 ? -0.313 -5.163 8.990 1.00 98.31 87 LEU A CA 1
ATOM 717 C C . LEU A 1 87 ? -0.421 -6.013 10.259 1.00 98.31 87 LEU A C 1
ATOM 719 O O . LEU A 1 87 ? -1.496 -6.121 10.849 1.00 98.31 87 LEU A O 1
ATOM 723 N N . LYS A 1 88 ? 0.709 -6.560 10.712 1.00 97.50 88 LYS A N 1
ATOM 724 C CA . LYS A 1 88 ? 0.851 -7.229 12.011 1.00 97.50 88 LYS A CA 1
ATOM 725 C C . LYS A 1 88 ? 1.950 -6.523 12.800 1.00 97.50 88 LYS A C 1
ATOM 727 O O . LYS A 1 88 ? 3.116 -6.570 12.425 1.00 97.50 88 LYS A O 1
ATOM 732 N N . ASP A 1 89 ? 1.558 -5.812 13.853 1.00 94.38 89 ASP A N 1
ATOM 733 C CA . ASP A 1 89 ? 2.416 -4.912 14.631 1.00 94.38 89 ASP A CA 1
ATOM 734 C C . ASP A 1 89 ? 3.119 -3.8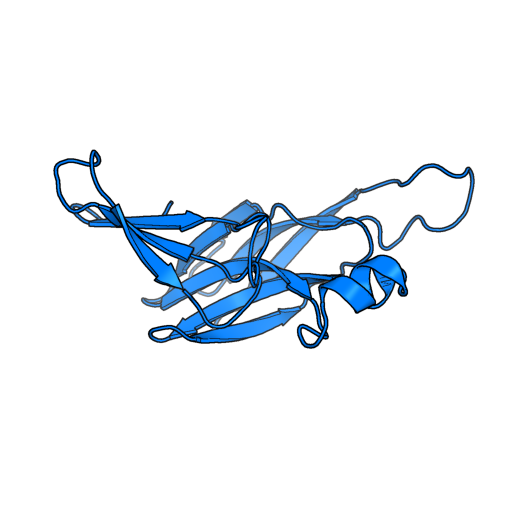55 13.765 1.00 94.38 89 ASP A C 1
ATOM 736 O O . ASP A 1 89 ? 2.553 -2.802 13.468 1.00 94.38 89 ASP A O 1
ATOM 740 N N . ARG A 1 90 ? 4.357 -4.142 13.350 1.00 96.00 90 ARG A N 1
ATOM 741 C CA . ARG A 1 90 ? 5.201 -3.287 12.500 1.00 96.00 90 ARG A CA 1
ATOM 742 C C . ARG A 1 90 ? 5.486 -3.907 11.136 1.00 96.00 90 ARG A C 1
ATOM 744 O O . ARG A 1 90 ? 6.144 -3.287 10.302 1.00 96.00 90 ARG A O 1
ATOM 751 N N . GLU A 1 91 ? 5.031 -5.133 10.927 1.00 98.00 91 GLU A N 1
ATOM 752 C CA . GLU A 1 91 ? 5.327 -5.937 9.760 1.00 98.00 91 GLU A CA 1
ATOM 753 C C . GLU A 1 91 ? 4.192 -5.841 8.740 1.00 98.00 91 GLU A C 1
ATOM 755 O O . GLU A 1 91 ? 3.031 -6.111 9.044 1.00 98.00 91 GLU A O 1
ATOM 760 N N . LEU A 1 92 ? 4.541 -5.463 7.515 1.00 98.44 92 LEU A N 1
ATOM 761 C CA . LEU A 1 92 ? 3.665 -5.513 6.353 1.00 98.44 92 LEU A CA 1
ATOM 762 C C . LEU A 1 92 ? 3.938 -6.812 5.594 1.00 98.44 92 LEU A C 1
ATOM 764 O O . LEU A 1 92 ? 4.956 -6.940 4.906 1.00 98.44 92 LEU A O 1
ATOM 768 N N . ARG A 1 93 ? 3.026 -7.777 5.729 1.00 97.88 93 ARG A N 1
ATOM 769 C CA . ARG A 1 93 ? 3.106 -9.076 5.050 1.00 97.88 93 ARG A CA 1
ATOM 770 C C . ARG A 1 93 ? 2.295 -9.031 3.768 1.00 97.88 93 ARG A C 1
ATOM 772 O O . ARG A 1 93 ? 1.117 -8.687 3.810 1.00 97.88 93 ARG A O 1
ATOM 779 N N . LEU A 1 94 ? 2.929 -9.351 2.643 1.00 97.75 94 LEU A N 1
ATOM 780 C CA . LEU A 1 94 ? 2.266 -9.366 1.341 1.00 97.75 94 LEU A CA 1
ATOM 781 C C . LEU A 1 94 ? 1.172 -10.441 1.338 1.00 97.75 94 LEU A C 1
ATOM 783 O O . LEU A 1 94 ? 1.436 -11.589 1.683 1.00 97.75 94 LEU A O 1
ATOM 787 N N . ILE A 1 95 ? -0.040 -10.048 0.957 1.00 96.62 95 ILE A N 1
ATOM 788 C CA . ILE A 1 95 ? -1.188 -10.940 0.759 1.00 96.62 95 ILE A CA 1
ATOM 789 C C . ILE A 1 95 ? -1.379 -11.221 -0.728 1.00 96.62 95 ILE A C 1
ATOM 791 O O . ILE A 1 95 ? -1.589 -12.365 -1.115 1.00 96.62 95 ILE A O 1
ATOM 795 N N . SER A 1 96 ? -1.285 -10.182 -1.560 1.00 96.94 96 SER A N 1
ATOM 796 C CA . SER A 1 96 ? -1.401 -10.316 -3.009 1.00 96.94 96 SER A CA 1
ATOM 797 C C . SER A 1 96 ? -0.596 -9.236 -3.713 1.00 96.94 96 SER A C 1
ATOM 799 O O . SER A 1 96 ? -0.707 -8.055 -3.381 1.00 96.94 96 SER A O 1
ATOM 801 N N . GLU A 1 97 ? 0.169 -9.642 -4.717 1.00 97.50 97 GLU A N 1
ATOM 802 C CA . 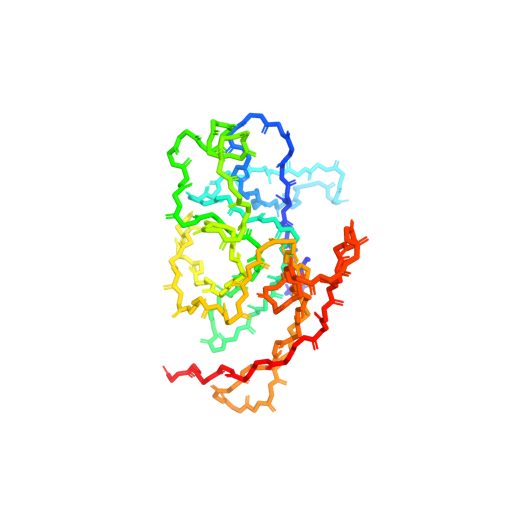GLU A 1 97 ? 0.642 -8.761 -5.784 1.00 97.50 97 GLU A CA 1
ATOM 803 C C . GLU A 1 97 ? -0.483 -8.609 -6.818 1.00 97.50 97 GLU A C 1
ATOM 805 O O . GLU A 1 97 ? -1.237 -9.558 -7.043 1.00 97.50 97 GLU A O 1
ATOM 810 N N . PHE A 1 98 ? -0.651 -7.419 -7.394 1.00 97.12 98 PHE A N 1
ATOM 811 C CA . PHE A 1 98 ? -1.659 -7.171 -8.429 1.00 97.12 98 PHE A CA 1
ATOM 812 C C . PHE A 1 98 ? -1.018 -7.214 -9.817 1.00 97.12 98 PHE A C 1
ATOM 814 O O . PHE A 1 98 ? 0.160 -6.858 -9.926 1.00 97.12 98 PHE A O 1
ATOM 821 N N . PRO A 1 99 ? -1.777 -7.549 -10.880 1.00 95.38 99 PRO A N 1
ATOM 822 C CA . PRO A 1 99 ? -1.332 -7.379 -12.264 1.00 95.38 99 PRO A CA 1
ATOM 823 C C . PRO A 1 99 ? -0.946 -5.916 -12.517 1.00 95.38 99 PRO A C 1
ATOM 825 O O . PRO A 1 99 ? -1.799 -5.041 -12.672 1.00 95.38 99 PRO A O 1
ATOM 828 N N . SER A 1 100 ? 0.348 -5.621 -12.404 1.00 95.94 100 SER A N 1
ATOM 829 C CA . SER A 1 100 ? 0.876 -4.263 -12.362 1.00 95.94 100 SER A CA 1
ATOM 830 C C . SER A 1 100 ? 2.374 -4.243 -12.649 1.00 95.94 100 SER A C 1
ATOM 832 O O . SER A 1 100 ? 3.063 -5.255 -12.552 1.00 95.94 100 SER A O 1
ATOM 834 N N . GLY A 1 101 ? 2.883 -3.069 -12.996 1.00 93.44 101 GLY A N 1
ATOM 835 C CA . GLY A 1 101 ? 4.263 -2.865 -13.407 1.00 93.44 101 GLY A CA 1
ATOM 836 C C . GLY A 1 101 ? 4.462 -1.485 -14.020 1.00 93.44 101 GLY A C 1
ATOM 837 O O . GLY A 1 101 ? 3.498 -0.803 -14.387 1.00 93.44 101 GLY A O 1
ATOM 838 N N . GLY A 1 102 ? 5.723 -1.065 -14.096 1.00 90.19 102 GLY A N 1
ATOM 839 C CA . GLY A 1 102 ? 6.098 0.243 -14.617 1.00 90.19 102 GLY A CA 1
ATOM 840 C C . GLY A 1 102 ? 5.683 1.345 -13.649 1.00 90.19 102 GLY A C 1
ATOM 841 O O . GLY A 1 102 ? 5.763 1.180 -12.426 1.00 90.19 102 GLY A O 1
ATOM 842 N N . ASP A 1 103 ? 5.210 2.466 -14.189 1.00 91.69 103 ASP A N 1
ATOM 843 C CA . ASP A 1 103 ? 4.519 3.445 -13.360 1.00 91.69 103 ASP A CA 1
ATOM 844 C C . ASP A 1 103 ? 3.149 2.882 -12.952 1.00 91.69 103 ASP A C 1
ATOM 846 O O . ASP A 1 103 ? 2.222 2.769 -13.753 1.00 91.69 103 ASP A O 1
ATOM 850 N N . CYS A 1 104 ? 3.051 2.472 -11.693 1.00 95.56 104 CYS A N 1
ATOM 851 C CA . CYS A 1 104 ? 1.853 1.948 -11.047 1.00 95.56 104 CYS A CA 1
ATOM 852 C C . CYS A 1 104 ? 1.814 2.445 -9.602 1.00 95.56 104 CYS A C 1
ATOM 854 O O . CYS A 1 104 ? 2.894 2.613 -9.026 1.00 95.56 104 CYS A O 1
ATOM 856 N N . SER A 1 105 ? 0.629 2.720 -9.036 1.00 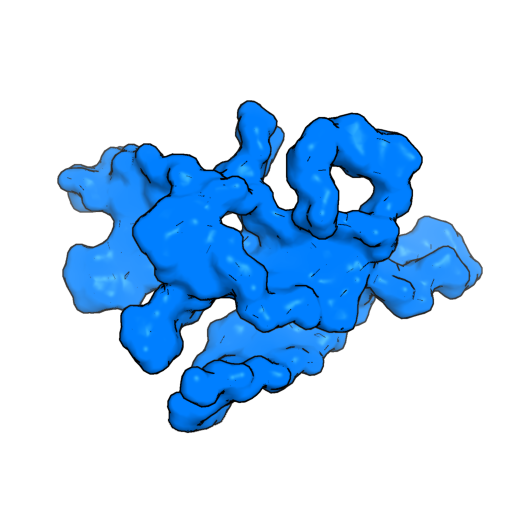96.75 105 SER A N 1
ATOM 857 C CA . SER A 1 105 ? 0.399 3.062 -7.614 1.00 96.75 105 SER A CA 1
ATOM 858 C C . SER A 1 105 ? -1.058 3.548 -7.400 1.00 96.75 105 SER A C 1
ATOM 860 O O . SER A 1 105 ? -1.958 3.263 -8.190 1.00 96.75 105 SER A O 1
ATOM 862 N N . TYR A 1 106 ? -1.271 4.287 -6.305 1.00 97.56 106 TYR A N 1
ATOM 863 C CA . TYR A 1 106 ? -2.474 5.007 -5.889 1.00 97.56 106 TYR A CA 1
ATOM 864 C C . TYR A 1 106 ? -3.742 4.154 -5.914 1.00 97.56 106 TYR A C 1
ATOM 866 O O . TYR A 1 106 ? -4.723 4.528 -6.563 1.00 97.56 106 TYR A O 1
ATOM 874 N N . PRO A 1 107 ? -3.746 3.014 -5.199 1.00 98.25 107 PRO A N 1
ATOM 875 C CA . PRO A 1 107 ? -4.942 2.216 -5.110 1.00 98.25 107 PRO A CA 1
ATOM 876 C C . PRO A 1 107 ? -6.083 2.969 -4.415 1.00 98.25 107 PRO A C 1
ATOM 878 O O . PRO A 1 107 ? -5.873 3.675 -3.429 1.00 98.25 107 PRO A O 1
ATOM 881 N N . GLY A 1 108 ? -7.305 2.774 -4.896 1.00 98.25 108 GLY A N 1
ATOM 882 C CA . GLY A 1 108 ? -8.536 3.023 -4.151 1.00 98.25 108 GLY A CA 1
ATOM 883 C C . GLY A 1 108 ? -9.080 1.694 -3.643 1.00 98.25 108 GLY A C 1
ATOM 884 O O . GLY A 1 108 ? -8.996 0.698 -4.349 1.00 98.25 108 GLY A O 1
ATOM 885 N N . VAL A 1 109 ? -9.623 1.643 -2.426 1.00 97.75 109 VAL A N 1
ATOM 886 C CA . VAL A 1 109 ? -10.143 0.392 -1.853 1.00 97.75 109 VAL A CA 1
ATOM 887 C C . VAL A 1 109 ? -11.484 0.612 -1.169 1.00 97.75 109 VAL A C 1
ATOM 889 O O . VAL A 1 109 ? -11.655 1.569 -0.413 1.00 97.75 109 VAL A O 1
ATOM 892 N N . ILE A 1 110 ? -12.421 -0.302 -1.411 1.00 97.38 110 ILE A N 1
ATOM 893 C CA . ILE A 1 110 ? -13.712 -0.367 -0.724 1.00 97.38 110 ILE A CA 1
ATOM 894 C C . ILE A 1 110 ? -14.033 -1.807 -0.321 1.00 97.38 110 ILE A C 1
ATOM 896 O O . ILE A 1 110 ? -13.549 -2.768 -0.918 1.00 97.38 110 ILE A O 1
ATOM 900 N N . LYS A 1 111 ? -14.895 -1.964 0.684 1.00 97.19 111 LYS A N 1
ATOM 901 C CA . LYS A 1 111 ? -15.529 -3.253 0.968 1.00 97.19 111 LYS A CA 1
ATOM 902 C C . LYS A 1 111 ? -16.501 -3.588 -0.167 1.00 97.19 111 LYS A C 1
ATOM 904 O O . LYS A 1 111 ? -17.358 -2.765 -0.474 1.00 97.19 111 LYS A O 1
ATOM 909 N N . LEU A 1 112 ? -16.387 -4.787 -0.737 1.00 97.31 112 LEU A N 1
ATOM 910 C CA . LEU A 1 112 ? -17.290 -5.279 -1.779 1.00 97.31 112 LEU A CA 1
ATOM 911 C C . LEU A 1 112 ? -18.435 -6.100 -1.173 1.00 97.31 112 LEU A C 1
ATOM 913 O O . LEU A 1 112 ? -19.603 -5.823 -1.424 1.00 97.31 112 LEU A O 1
ATOM 917 N N . ASN A 1 113 ? -18.107 -7.090 -0.338 1.00 95.69 113 ASN A N 1
ATOM 918 C CA . ASN A 1 113 ? -19.082 -7.968 0.319 1.00 95.69 113 ASN A CA 1
ATOM 919 C C . ASN A 1 113 ? -18.549 -8.463 1.686 1.00 95.69 113 ASN A C 1
ATOM 921 O O . ASN A 1 113 ? -17.710 -7.801 2.300 1.00 95.69 113 ASN A O 1
ATOM 925 N N . THR A 1 114 ? -19.082 -9.562 2.232 1.00 95.50 114 THR A N 1
ATOM 926 C CA . THR A 1 114 ? -18.654 -10.133 3.527 1.00 95.50 114 THR A CA 1
ATOM 927 C C . THR A 1 114 ? -17.213 -10.623 3.531 1.00 95.50 114 THR A C 1
ATOM 929 O O . THR A 1 114 ? -16.556 -10.543 4.569 1.00 95.50 114 THR A O 1
ATOM 932 N N . ASP A 1 115 ? -16.720 -11.063 2.378 1.00 95.88 115 ASP A N 1
ATOM 933 C CA . ASP A 1 115 ? -15.442 -11.753 2.221 1.00 95.88 115 ASP A CA 1
ATOM 934 C C . ASP A 1 115 ? -14.533 -11.072 1.196 1.00 95.88 115 ASP A C 1
ATOM 936 O O . ASP A 1 115 ? -13.426 -11.533 0.968 1.00 95.88 115 ASP A O 1
ATOM 940 N N . GLY A 1 116 ? -14.971 -9.968 0.593 1.00 96.12 116 GLY A N 1
ATOM 941 C CA . GLY A 1 116 ? -14.299 -9.340 -0.534 1.00 96.12 116 GLY A CA 1
ATOM 942 C C . GLY A 1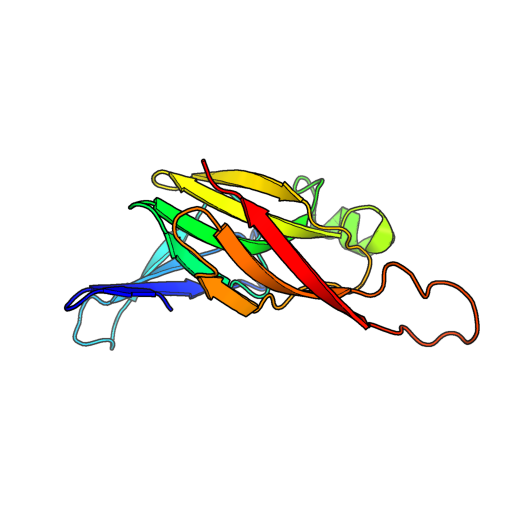 116 ? -14.062 -7.847 -0.357 1.00 96.12 116 GLY A C 1
ATOM 943 O O . GLY A 1 116 ? -14.918 -7.113 0.156 1.00 96.12 116 GLY A O 1
ATOM 944 N N . ILE A 1 117 ? -12.920 -7.386 -0.863 1.00 97.69 117 ILE A N 1
ATOM 945 C CA . ILE A 1 117 ? -12.635 -5.970 -1.115 1.00 97.69 117 ILE A CA 1
ATOM 946 C C . ILE A 1 117 ? -12.454 -5.741 -2.619 1.00 97.69 117 ILE A C 1
ATOM 948 O O . ILE A 1 117 ? -11.928 -6.602 -3.323 1.00 97.69 117 ILE A O 1
ATOM 952 N N . LEU A 1 118 ? -12.889 -4.576 -3.102 1.00 98.19 118 LEU A N 1
ATOM 953 C CA . LEU A 1 118 ? -12.663 -4.123 -4.474 1.00 98.19 118 LEU A CA 1
ATOM 954 C C . LEU A 1 118 ? -11.585 -3.044 -4.459 1.00 98.19 118 LEU A C 1
ATOM 956 O O . LEU A 1 118 ? -11.653 -2.103 -3.660 1.00 98.19 118 LEU A O 1
ATOM 960 N N . VAL A 1 119 ? -10.606 -3.188 -5.345 1.00 98.50 119 VAL A N 1
ATOM 961 C CA . VAL A 1 119 ? -9.448 -2.306 -5.433 1.00 98.50 119 VAL A CA 1
ATOM 962 C C . VAL A 1 119 ? -9.338 -1.738 -6.840 1.00 98.50 119 VAL A C 1
ATOM 964 O O . VAL A 1 119 ? -9.268 -2.499 -7.798 1.00 98.50 119 VAL A O 1
ATOM 967 N N . SER A 1 120 ? -9.286 -0.415 -6.970 1.00 98.56 120 SER A N 1
ATOM 968 C CA . SER A 1 120 ? -8.822 0.247 -8.192 1.00 98.56 120 SER A CA 1
ATOM 969 C C . SER A 1 120 ? -7.355 0.620 -8.054 1.00 98.56 120 SER A C 1
ATOM 971 O O . SER A 1 120 ? -6.907 0.861 -6.941 1.00 98.56 120 SER A O 1
ATOM 973 N N . TYR A 1 121 ? -6.598 0.677 -9.146 1.00 98.44 121 TYR A N 1
ATOM 974 C CA . TYR A 1 121 ? -5.222 1.198 -9.171 1.00 98.44 121 TYR A CA 1
ATOM 975 C C . TYR A 1 121 ? -4.821 1.540 -10.607 1.00 98.44 121 TYR A C 1
ATOM 977 O O . TYR A 1 121 ? -5.420 1.017 -11.545 1.00 98.44 121 TYR A O 1
ATOM 985 N N . TYR A 1 122 ? -3.813 2.396 -10.802 1.00 97.12 122 TYR A N 1
ATOM 986 C CA . TYR A 1 122 ? -3.258 2.617 -12.141 1.00 97.12 122 TYR A CA 1
ATOM 987 C C . TYR A 1 122 ? -2.016 1.760 -12.387 1.00 97.12 122 TYR A C 1
ATOM 989 O O . TYR A 1 122 ? -1.278 1.443 -11.448 1.00 97.12 122 TYR A O 1
ATOM 997 N N . SER A 1 123 ? -1.753 1.416 -13.649 1.00 95.81 123 SER A N 1
ATOM 998 C CA . SER A 1 123 ? -0.507 0.763 -14.055 1.00 95.81 123 SER A CA 1
ATOM 999 C C . SER A 1 123 ? -0.171 0.979 -15.532 1.00 95.81 123 SER A C 1
ATOM 1001 O O . SER A 1 123 ? -1.058 0.989 -16.379 1.00 95.81 123 SER A O 1
ATOM 1003 N N . GLY A 1 124 ? 1.123 1.080 -15.841 1.00 92.50 124 GLY A N 1
ATOM 1004 C CA . GLY A 1 124 ? 1.659 1.122 -17.209 1.00 92.50 124 GLY A CA 1
ATOM 1005 C C . GLY A 1 124 ? 2.360 -0.170 -17.639 1.00 92.50 124 GLY A C 1
ATOM 1006 O O . GLY A 1 124 ? 3.431 -0.114 -18.240 1.00 92.50 124 GLY A O 1
ATOM 1007 N N . HIS A 1 125 ? 1.827 -1.337 -17.258 1.00 92.00 125 HIS A N 1
ATOM 1008 C CA . HIS A 1 125 ? 2.469 -2.622 -17.564 1.00 92.00 125 HIS A CA 1
ATOM 1009 C C . HIS A 1 125 ? 2.162 -3.157 -18.968 1.00 92.00 125 HIS A C 1
ATOM 1011 O O . HIS A 1 125 ? 2.919 -3.986 -19.459 1.00 92.00 125 HIS A O 1
ATOM 1017 N N . GLU A 1 126 ? 1.087 -2.689 -19.604 1.00 87.94 126 GLU A N 1
ATOM 1018 C CA . GLU A 1 126 ? 0.664 -3.142 -20.937 1.00 87.94 126 GLU A CA 1
ATOM 1019 C C . GLU A 1 126 ? 1.283 -2.307 -22.071 1.00 87.94 126 GLU A C 1
ATOM 1021 O O . GLU A 1 126 ? 1.655 -2.853 -23.104 1.00 87.94 126 GLU A O 1
ATOM 1026 N N . ASP A 1 127 ? 1.466 -0.999 -21.865 1.00 72.81 127 ASP A N 1
ATOM 1027 C CA . ASP A 1 127 ? 1.880 -0.064 -22.920 1.00 72.81 127 ASP A CA 1
ATOM 1028 C C . ASP A 1 127 ? 3.370 0.298 -22.823 1.00 72.81 127 ASP A C 1
ATOM 1030 O O . ASP A 1 127 ? 3.757 1.377 -22.367 1.00 72.81 127 ASP A O 1
ATOM 1034 N N . GLN A 1 128 ? 4.221 -0.638 -23.249 1.00 61.66 128 GLN A N 1
ATOM 1035 C CA . GLN A 1 128 ? 5.678 -0.449 -23.373 1.00 61.66 128 GLN A CA 1
ATOM 1036 C C . GLN A 1 128 ? 6.119 -0.164 -24.820 1.00 61.66 128 GLN A C 1
ATOM 1038 O O . GLN A 1 128 ? 7.233 0.301 -25.062 1.00 61.66 128 GLN A O 1
ATOM 1043 N N . GLU A 1 129 ? 5.241 -0.426 -25.787 1.00 55.44 129 GLU A N 1
ATOM 1044 C CA . GLU A 1 129 ? 5.496 -0.305 -27.217 1.00 55.44 129 GLU A CA 1
ATOM 1045 C C . GLU A 1 129 ? 4.495 0.707 -27.787 1.00 55.44 129 GLU A C 1
ATOM 1047 O O . GLU A 1 129 ? 3.303 0.425 -27.762 1.00 55.44 129 GLU A O 1
ATOM 1052 N N . AS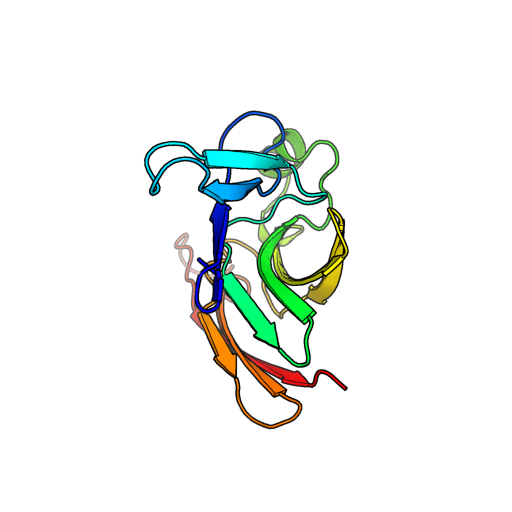N A 1 130 ? 4.933 1.888 -28.257 1.00 50.09 130 ASN A N 1
ATOM 1053 C CA . ASN A 1 130 ? 4.555 2.416 -29.590 1.00 50.09 130 ASN A CA 1
ATOM 1054 C C . ASN A 1 130 ? 4.814 3.909 -29.869 1.00 50.09 130 ASN A C 1
ATOM 1056 O O . ASN A 1 130 ? 4.749 4.283 -31.037 1.00 50.09 130 ASN A O 1
ATOM 1060 N N . ASP A 1 131 ? 5.166 4.780 -28.919 1.00 57.69 131 ASP A N 1
ATOM 1061 C CA . ASP A 1 131 ? 5.422 6.193 -29.294 1.00 57.69 131 ASP A CA 1
ATOM 1062 C C . ASP A 1 131 ? 6.340 6.998 -28.351 1.00 57.69 131 ASP A C 1
ATOM 1064 O O . ASP A 1 131 ? 6.503 8.209 -28.520 1.00 57.69 131 ASP A O 1
ATOM 1068 N N . GLY A 1 132 ? 6.962 6.344 -27.365 1.00 59.16 132 GLY A N 1
ATOM 1069 C CA . GLY A 1 132 ? 7.764 7.014 -26.336 1.00 59.16 132 GLY A CA 1
ATOM 1070 C C . GLY A 1 132 ? 6.938 7.707 -25.244 1.00 59.16 132 GLY A C 1
ATOM 1071 O O . GLY A 1 132 ? 7.518 8.383 -24.392 1.00 59.16 132 GLY A O 1
ATOM 1072 N N . ARG A 1 133 ? 5.608 7.547 -25.230 1.00 63.00 133 ARG A N 1
ATOM 1073 C CA . ARG A 1 133 ? 4.738 7.977 -24.132 1.00 63.00 133 ARG A CA 1
ATOM 1074 C C . ARG A 1 133 ? 4.473 6.809 -23.191 1.00 63.00 133 ARG A C 1
ATOM 1076 O O . ARG A 1 133 ? 4.212 5.689 -23.608 1.00 63.00 133 ARG A O 1
ATOM 1083 N N . ILE A 1 134 ? 4.528 7.092 -21.892 1.00 67.44 134 ILE A N 1
ATOM 1084 C CA . ILE A 1 134 ? 4.112 6.144 -20.858 1.00 67.44 134 ILE A CA 1
ATOM 1085 C C . ILE A 1 134 ? 2.594 6.268 -20.733 1.00 67.44 134 ILE A C 1
ATOM 1087 O O . ILE A 1 134 ? 2.098 7.275 -20.221 1.00 67.44 134 ILE A O 1
ATOM 1091 N N . HIS A 1 135 ? 1.863 5.261 -21.200 1.00 80.62 135 HIS A N 1
ATOM 1092 C CA . HIS A 1 135 ? 0.430 5.158 -20.957 1.00 80.62 135 HIS A CA 1
ATOM 1093 C C . HIS A 1 135 ? 0.190 4.391 -19.656 1.00 80.62 135 HIS A C 1
ATOM 1095 O O . HIS A 1 135 ? 0.852 3.396 -19.360 1.00 80.62 135 HIS A O 1
ATOM 1101 N N . THR A 1 136 ? -0.737 4.888 -18.840 1.00 90.25 136 THR A N 1
ATOM 1102 C CA . THR A 1 136 ? -1.208 4.180 -17.651 1.00 90.25 136 THR A CA 1
ATOM 1103 C C . THR A 1 136 ? -2.711 3.986 -17.757 1.00 90.25 136 THR A C 1
ATOM 1105 O O . THR A 1 136 ? -3.450 4.924 -18.052 1.00 90.25 136 THR A O 1
ATOM 1108 N N . ASN A 1 137 ? -3.156 2.758 -17.509 1.00 94.94 137 ASN A N 1
ATOM 1109 C CA . ASN A 1 137 ? -4.569 2.397 -17.464 1.00 94.94 137 ASN A CA 1
ATOM 1110 C C . ASN A 1 137 ? -5.005 2.221 -16.008 1.00 94.94 137 ASN A C 1
ATOM 1112 O O . ASN A 1 137 ? -4.175 1.971 -15.130 1.00 94.94 137 ASN A O 1
ATOM 1116 N N . ILE A 1 138 ? -6.306 2.361 -15.749 1.00 97.19 138 ILE A N 1
ATOM 1117 C CA . ILE A 1 138 ? -6.907 2.053 -14.449 1.00 97.19 138 ILE A CA 1
ATOM 1118 C C . ILE A 1 138 ? -7.443 0.627 -14.489 1.00 97.19 138 ILE A C 1
ATOM 1120 O O . ILE A 1 138 ? -8.251 0.289 -15.349 1.00 97.19 138 ILE A O 1
ATOM 1124 N N . TYR A 1 139 ? -7.028 -0.178 -13.522 1.00 97.88 139 TYR A N 1
ATOM 1125 C CA . TYR A 1 139 ? -7.440 -1.564 -13.355 1.00 97.88 139 TYR A CA 1
ATOM 1126 C C . TYR A 1 139 ? -8.327 -1.699 -12.125 1.00 97.88 139 TYR A C 1
ATOM 1128 O O . TYR A 1 139 ? -8.274 -0.879 -11.202 1.00 97.88 139 TYR A O 1
ATOM 1136 N N . LEU A 1 140 ? -9.130 -2.759 -12.118 1.00 97.88 140 LEU A N 1
ATOM 1137 C CA . LEU A 1 140 ? -9.934 -3.187 -10.983 1.00 97.88 140 LEU A CA 1
ATOM 1138 C C . LEU A 1 140 ? -9.552 -4.617 -10.613 1.00 97.88 140 LEU A C 1
ATOM 1140 O O . LEU A 1 140 ? -9.404 -5.470 -11.483 1.00 97.88 140 LEU A O 1
ATOM 1144 N N . MET A 1 141 ? -9.421 -4.870 -9.317 1.00 96.25 141 MET A N 1
ATOM 1145 C CA . MET A 1 141 ? -9.140 -6.186 -8.767 1.00 96.25 141 MET A CA 1
ATOM 1146 C C . MET A 1 141 ? -10.066 -6.466 -7.593 1.00 96.25 141 MET A C 1
ATOM 1148 O O . MET A 1 141 ? -10.166 -5.678 -6.650 1.00 96.25 141 MET A O 1
ATOM 1152 N N . GLU A 1 142 ? -10.732 -7.612 -7.653 1.00 96.88 142 GLU A N 1
ATOM 1153 C CA . GLU A 1 142 ? -11.476 -8.174 -6.533 1.00 96.88 142 GLU A CA 1
ATOM 1154 C C . GLU A 1 142 ? -10.559 -9.108 -5.745 1.00 96.88 142 GLU A C 1
ATOM 1156 O O . GLU A 1 142 ? -9.886 -9.971 -6.309 1.00 96.88 142 GLU A O 1
ATOM 1161 N N . LEU A 1 143 ? -10.516 -8.919 -4.430 1.00 95.94 143 LEU A N 1
ATOM 1162 C CA . LEU A 1 143 ? -9.733 -9.736 -3.510 1.00 95.94 143 LEU A CA 1
ATOM 1163 C C . LEU A 1 143 ? -10.670 -10.425 -2.529 1.00 95.94 143 LEU A C 1
ATOM 1165 O O . LEU A 1 143 ? -11.281 -9.754 -1.695 1.00 95.94 143 LEU A O 1
ATOM 1169 N N . GLU A 1 144 ? -10.727 -11.754 -2.588 1.00 95.69 144 GLU A N 1
ATOM 1170 C CA . GLU A 1 144 ? -11.344 -12.572 -1.545 1.00 95.69 144 GLU A CA 1
ATOM 1171 C C . GLU A 1 144 ? -10.378 -12.752 -0.367 1.00 95.69 144 GLU A C 1
ATOM 1173 O O . GLU A 1 144 ? -9.271 -13.269 -0.508 1.00 95.69 144 GLU A O 1
ATOM 1178 N N . ILE A 1 145 ? -10.822 -12.359 0.819 1.00 90.44 145 ILE A N 1
ATOM 1179 C CA . ILE A 1 145 ? -10.135 -12.510 2.096 1.00 90.44 145 ILE A CA 1
ATOM 1180 C C . ILE A 1 145 ? -10.979 -13.481 2.920 1.00 90.44 145 ILE A C 1
ATOM 1182 O O . ILE A 1 145 ? -12.031 -13.097 3.438 1.00 90.44 145 ILE A O 1
ATOM 1186 N N . LYS A 1 146 ? -10.540 -14.741 3.008 1.00 80.62 146 LYS A N 1
ATOM 1187 C CA . LYS A 1 146 ? -11.245 -15.822 3.717 1.00 80.62 146 LYS A CA 1
ATOM 1188 C C . LYS A 1 146 ? -10.907 -15.812 5.200 1.00 80.62 146 LYS A C 1
ATOM 1190 O O . LYS A 1 146 ? -9.706 -15.903 5.526 1.00 80.62 146 LYS A O 1
#

Secondary structure (DSSP, 8-state):
-EEETTEEEEEE---STT-PPEEEEESSTTSSEEEEE-SS--EEEEEEEETTEEEEEEEEES--TTHHHHHHHS-HHHHEEEEEEEEETTEEEEEEE-S--SSEEEEEEEE-SSSEEEEEEEE-SS--SSSS----EEEEEEEE--

Sequence (146 aa):
LLIEEDRVKAFSRTETGNRKLLLLSPVKNFKEWKAMELSRIIQGPAVIKFKGDIYVLGRFYTVEEDWEKNIREKPLLDFARTGCFILKDRELRLISEFPSGGDCSYPGVIKLNTDGILVSYYSGHEDQENDGRIHTNIYLMELEIK

pLDDT: mean 92.01, std 8.98, range [50.09, 98.56]